Protein AF-A0A1H4Y3S4-F1 (afdb_monomer_lite)

pLDDT: mean 77.69, std 14.36, range [48.69, 91.88]

Secondary structure (DSSP, 8-state):
--HHHHHHTTSEEEEEE-TTSSS---S-BSSS-EEEEEE-SSEEEEEETTS-EEEEETTTEEEE-

Radius of gyration: 12.38 Å; chains: 1; bounding box: 37×27×24 Å

Structure (mmCIF, N/CA/C/O backbone):
data_AF-A0A1H4Y3S4-F1
#
_entry.id   AF-A0A1H4Y3S4-F1
#
loop_
_atom_site.group_PDB
_atom_site.id
_atom_site.type_symbol
_atom_site.label_atom_id
_atom_site.label_alt_id
_atom_site.label_comp_id
_atom_site.label_asym_id
_atom_site.label_entity_id
_atom_site.label_seq_id
_atom_site.pdbx_PDB_ins_code
_atom_site.Cartn_x
_atom_site.Cartn_y
_atom_site.Cartn_z
_atom_site.occupancy
_atom_site.B_iso_or_equiv
_atom_site.auth_seq_id
_atom_site.auth_comp_id
_atom_site.auth_asym_id
_atom_site.auth_atom_id
_atom_site.pdbx_PDB_model_num
ATOM 1 N N . MET A 1 1 ? -17.537 -17.337 0.828 1.00 48.69 1 MET A N 1
ATOM 2 C CA . MET A 1 1 ? -16.126 -17.035 1.158 1.00 48.69 1 MET A CA 1
ATOM 3 C C . MET A 1 1 ? -15.903 -15.514 1.215 1.00 48.69 1 MET A C 1
ATOM 5 O O . MET A 1 1 ? -14.964 -15.016 0.624 1.00 48.69 1 MET A O 1
ATOM 9 N N . GLU A 1 2 ? -16.734 -14.755 1.935 1.00 49.81 2 GLU A N 1
ATOM 10 C CA . GLU A 1 2 ? -16.626 -13.276 1.973 1.00 49.81 2 GLU A CA 1
ATOM 11 C C . GLU A 1 2 ? -15.747 -12.776 3.141 1.00 49.81 2 GLU A C 1
ATOM 13 O O . GLU A 1 2 ? -15.106 -11.733 3.069 1.00 49.81 2 GLU A O 1
ATOM 18 N N . LEU A 1 3 ? -15.657 -13.565 4.219 1.00 52.44 3 LEU A N 1
ATOM 19 C CA . LEU A 1 3 ? -14.957 -13.194 5.457 1.00 52.44 3 LEU A CA 1
ATOM 20 C C . LEU A 1 3 ? -13.428 -13.124 5.309 1.00 52.44 3 LEU A C 1
ATOM 22 O O . LEU A 1 3 ? -12.779 -12.344 5.999 1.00 52.44 3 LEU A O 1
ATOM 26 N N . LEU A 1 4 ? -12.844 -13.915 4.402 1.00 52.12 4 LEU A N 1
ATOM 27 C CA . LEU A 1 4 ? -11.390 -13.964 4.215 1.00 52.12 4 LEU A CA 1
ATOM 28 C C . LEU A 1 4 ? -10.868 -12.735 3.454 1.00 52.12 4 LEU A C 1
ATOM 30 O O . LEU A 1 4 ? -9.810 -12.209 3.788 1.00 52.12 4 LEU A O 1
ATOM 34 N N . ALA A 1 5 ? -11.633 -12.248 2.470 1.00 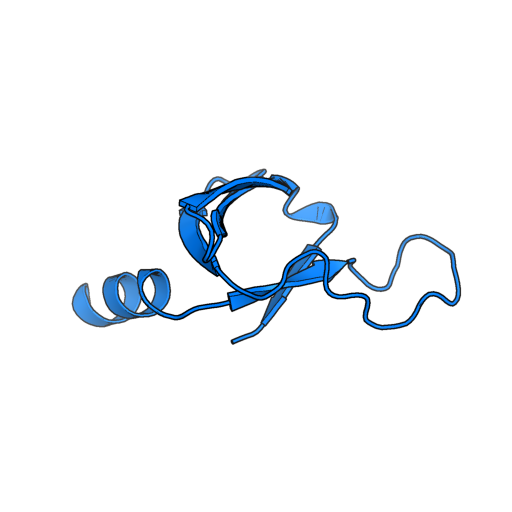52.97 5 ALA A N 1
ATOM 35 C CA . ALA A 1 5 ? -11.293 -11.041 1.723 1.00 52.97 5 ALA A CA 1
ATOM 36 C C . ALA A 1 5 ? -11.356 -9.799 2.625 1.00 52.97 5 ALA A C 1
ATOM 38 O O . ALA A 1 5 ? -10.424 -9.001 2.629 1.00 52.97 5 ALA A O 1
ATOM 39 N N . ALA A 1 6 ? -12.397 -9.679 3.457 1.00 55.62 6 ALA A N 1
ATOM 40 C CA . ALA A 1 6 ? -12.539 -8.575 4.407 1.00 55.62 6 ALA A CA 1
ATOM 41 C C . ALA A 1 6 ? -11.399 -8.523 5.443 1.00 55.62 6 ALA A C 1
ATOM 43 O O . ALA A 1 6 ? -10.917 -7.440 5.769 1.00 55.62 6 ALA A O 1
ATOM 44 N N . ALA A 1 7 ? -10.920 -9.678 5.916 1.00 58.66 7 ALA A N 1
ATOM 45 C CA . ALA A 1 7 ? -9.816 -9.746 6.873 1.00 58.66 7 ALA A CA 1
ATOM 46 C C . ALA A 1 7 ? -8.476 -9.263 6.283 1.00 58.66 7 ALA A C 1
ATOM 48 O O . ALA A 1 7 ? -7.659 -8.685 6.999 1.00 58.66 7 ALA A O 1
ATOM 49 N N . LEU A 1 8 ? -8.251 -9.447 4.976 1.00 57.88 8 LEU A N 1
ATOM 50 C CA . LEU A 1 8 ? -7.063 -8.925 4.287 1.00 57.88 8 LEU A CA 1
ATOM 51 C C . LEU A 1 8 ? -7.061 -7.388 4.227 1.00 57.88 8 LEU A C 1
ATOM 53 O O . LEU A 1 8 ? -6.001 -6.785 4.368 1.00 57.88 8 LEU A O 1
ATOM 57 N N . PHE A 1 9 ? -8.234 -6.750 4.135 1.00 61.78 9 PHE A N 1
ATOM 58 C CA . PHE A 1 9 ? -8.390 -5.287 4.216 1.00 61.78 9 PHE A CA 1
ATOM 59 C C . PHE A 1 9 ? -8.235 -4.716 5.636 1.00 61.78 9 PHE A C 1
ATOM 61 O O . PHE A 1 9 ? -8.378 -3.513 5.825 1.00 61.78 9 PHE A O 1
ATOM 68 N N . GLN A 1 10 ? -7.964 -5.543 6.648 1.00 70.69 10 GLN A N 1
ATOM 69 C CA . GLN A 1 10 ? -7.773 -5.099 8.035 1.00 70.69 10 GLN A CA 1
ATOM 70 C C . GLN A 1 10 ? -6.357 -5.346 8.561 1.00 70.69 10 GLN A C 1
ATOM 72 O O . GLN A 1 10 ? -6.046 -4.939 9.681 1.00 70.69 10 GLN A O 1
ATOM 77 N N . ARG A 1 11 ? -5.486 -5.993 7.778 1.00 79.94 11 ARG A N 1
ATOM 78 C CA . ARG A 1 11 ? -4.090 -6.200 8.171 1.00 79.94 11 ARG A CA 1
ATOM 79 C C . ARG A 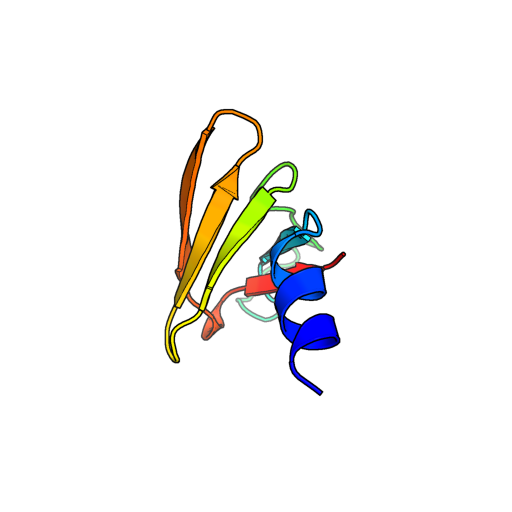1 11 ? -3.248 -5.012 7.714 1.00 79.94 11 ARG A C 1
ATOM 81 O O . ARG A 1 11 ? -3.405 -4.579 6.571 1.00 79.94 11 ARG A O 1
ATOM 88 N N . PRO A 1 12 ? -2.374 -4.478 8.582 1.00 83.81 12 PRO A N 1
ATOM 89 C CA . PRO A 1 12 ? -1.396 -3.504 8.140 1.00 83.81 12 PRO A CA 1
ATOM 90 C C . PRO A 1 12 ? -0.489 -4.163 7.102 1.00 83.81 12 PRO A C 1
ATOM 92 O O . PRO A 1 12 ? 0.002 -5.268 7.316 1.00 83.81 12 PRO A O 1
ATOM 95 N N . VAL A 1 13 ? -0.317 -3.490 5.971 1.00 87.56 13 VAL A N 1
ATOM 96 C CA . VAL A 1 13 ? 0.628 -3.845 4.918 1.00 87.56 13 VAL A CA 1
ATOM 97 C C . VAL A 1 13 ? 1.659 -2.741 4.804 1.00 87.56 13 VAL A C 1
ATOM 99 O O . VAL A 1 13 ? 1.312 -1.567 4.915 1.00 87.56 13 VAL A O 1
ATOM 102 N N . THR A 1 14 ? 2.904 -3.113 4.553 1.00 89.06 14 THR A N 1
ATOM 103 C CA . THR A 1 14 ? 3.962 -2.177 4.176 1.00 89.06 14 THR A CA 1
ATOM 104 C C . THR A 1 14 ? 4.054 -2.140 2.658 1.00 89.06 14 THR A C 1
ATOM 106 O O . THR A 1 14 ? 4.055 -3.193 2.007 1.00 89.06 14 THR A O 1
ATOM 109 N N . VAL A 1 15 ? 4.135 -0.940 2.092 1.00 87.88 15 VAL A N 1
ATOM 110 C CA . VAL A 1 15 ? 4.297 -0.743 0.647 1.00 87.88 15 VAL A CA 1
ATOM 111 C C . VAL A 1 15 ? 5.774 -0.607 0.306 1.00 87.88 15 VAL A C 1
ATOM 113 O O . VAL A 1 15 ? 6.502 0.143 0.950 1.00 87.88 15 VAL A O 1
ATOM 116 N N . TRP A 1 16 ? 6.217 -1.317 -0.725 1.00 87.69 16 TRP A N 1
ATOM 117 C CA 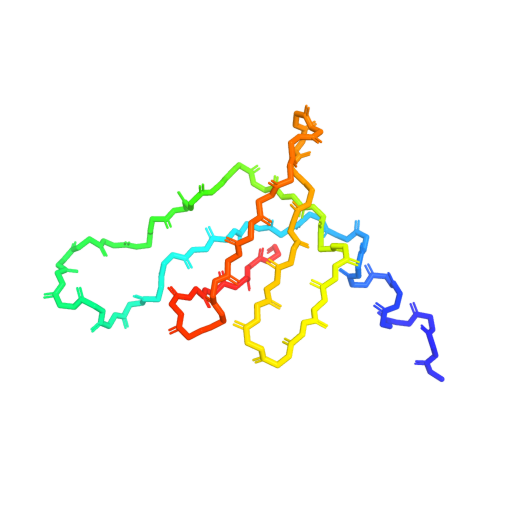. TRP A 1 16 ? 7.607 -1.351 -1.176 1.00 87.69 16 TRP A CA 1
ATOM 118 C C . TRP A 1 16 ? 7.688 -0.976 -2.648 1.00 87.69 16 TRP A C 1
ATOM 120 O O . TRP A 1 16 ? 6.792 -1.324 -3.411 1.00 87.69 16 TRP A O 1
ATOM 130 N N . LEU A 1 17 ? 8.753 -0.297 -3.071 1.00 84.81 17 LEU A N 1
ATOM 131 C CA . LEU A 1 17 ? 9.003 -0.085 -4.502 1.00 84.81 17 LEU A CA 1
ATOM 132 C C . LEU A 1 17 ? 9.342 -1.408 -5.195 1.00 84.81 17 LEU A C 1
ATOM 134 O O . LEU A 1 17 ? 10.096 -2.222 -4.660 1.00 84.81 17 LEU A O 1
ATOM 138 N N . HIS 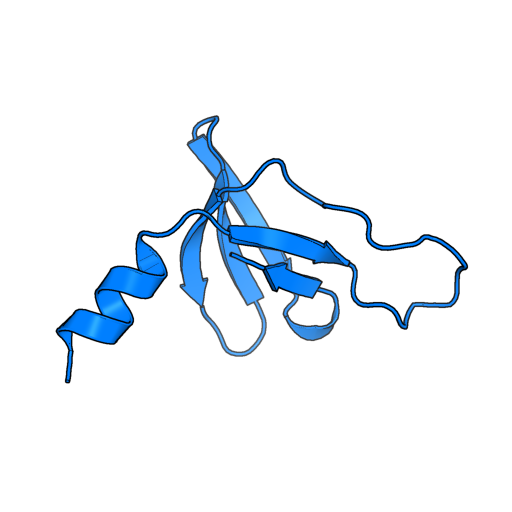A 1 18 ? 8.805 -1.607 -6.398 1.00 76.94 18 HIS A N 1
ATOM 139 C CA . HIS A 1 18 ? 9.105 -2.786 -7.201 1.00 76.94 18 HIS A CA 1
ATOM 140 C C . HIS A 1 18 ? 10.585 -2.800 -7.608 1.00 76.94 18 HIS A C 1
ATOM 142 O O . HIS A 1 18 ? 11.120 -1.804 -8.110 1.00 76.94 18 HIS A O 1
ATOM 148 N N . ARG A 1 19 ? 11.249 -3.948 -7.437 1.00 62.59 19 ARG A N 1
ATOM 149 C CA . ARG A 1 19 ? 12.619 -4.154 -7.924 1.00 62.59 19 ARG A CA 1
ATOM 150 C C . ARG A 1 19 ? 12.582 -4.275 -9.447 1.00 62.59 19 ARG A C 1
ATOM 152 O O . ARG A 1 19 ? 12.266 -5.328 -9.985 1.00 62.59 19 ARG A O 1
ATOM 159 N N . GLY A 1 20 ? 12.876 -3.185 -10.146 1.00 56.75 20 GLY A N 1
ATOM 160 C CA . GLY A 1 20 ? 12.842 -3.163 -11.612 1.00 56.75 20 GLY A CA 1
ATOM 161 C C . GLY A 1 20 ? 13.009 -1.783 -12.241 1.00 56.75 20 GLY A C 1
ATOM 162 O O . GLY A 1 20 ? 13.368 -1.692 -13.410 1.00 56.75 20 GLY A O 1
ATOM 163 N N . LEU A 1 21 ? 12.841 -0.704 -11.468 1.00 57.50 21 LEU A N 1
ATOM 164 C CA . LEU A 1 21 ? 13.111 0.670 -11.910 1.00 57.50 21 LEU A CA 1
ATOM 165 C C . LEU A 1 21 ? 14.603 1.040 -11.779 1.00 57.50 21 LEU A C 1
ATOM 167 O O . LEU A 1 21 ? 14.961 2.034 -11.159 1.00 57.50 21 LEU A O 1
ATOM 171 N N . GLY A 1 22 ? 15.462 0.214 -12.384 1.00 50.31 22 GLY A N 1
ATOM 172 C CA . GLY A 1 22 ? 16.798 0.596 -12.861 1.00 50.31 22 GLY A CA 1
ATOM 173 C C . GLY A 1 22 ? 17.943 0.714 -11.855 1.00 50.31 22 GLY A C 1
ATOM 174 O O . GLY A 1 22 ? 19.085 0.546 -12.270 1.00 50.31 22 GLY A O 1
ATOM 175 N N . ASP A 1 23 ? 17.692 0.937 -10.570 1.00 53.28 23 ASP A N 1
ATOM 176 C CA . ASP A 1 23 ? 18.776 1.235 -9.631 1.00 53.28 23 ASP A CA 1
ATOM 177 C C . ASP A 1 23 ? 18.857 0.257 -8.462 1.00 53.28 23 ASP A C 1
ATOM 179 O O . ASP A 1 23 ? 17.855 -0.245 -7.960 1.00 53.28 23 ASP A O 1
ATOM 183 N N . ASN A 1 24 ? 20.090 0.029 -8.000 1.00 54.28 24 ASN A N 1
ATOM 184 C CA . ASN A 1 24 ? 20.507 -0.788 -6.850 1.00 54.28 24 ASN A CA 1
ATOM 185 C C . ASN A 1 24 ? 19.916 -0.347 -5.492 1.00 54.28 24 ASN A C 1
ATOM 187 O O . ASN A 1 24 ? 20.437 -0.696 -4.429 1.00 54.28 24 ASN A O 1
ATOM 191 N N . TYR A 1 25 ? 18.844 0.433 -5.500 1.00 53.81 25 TYR A N 1
ATOM 192 C CA . TYR A 1 25 ? 18.045 0.699 -4.328 1.00 53.81 25 TYR A CA 1
ATOM 193 C C . TYR A 1 25 ? 17.299 -0.589 -3.989 1.00 53.81 25 TYR A C 1
ATOM 195 O O . TYR A 1 25 ? 16.416 -1.033 -4.719 1.00 53.81 25 TYR A O 1
ATOM 203 N N . GLY A 1 26 ? 17.754 -1.242 -2.916 1.00 56.34 26 GLY A N 1
ATOM 204 C CA . GLY A 1 26 ? 17.156 -2.461 -2.381 1.00 56.34 26 GLY A CA 1
ATOM 205 C C . GLY A 1 26 ? 15.685 -2.272 -2.015 1.00 56.34 26 GLY A C 1
ATOM 206 O O . GLY A 1 26 ? 15.068 -1.263 -2.329 1.00 56.34 26 GLY A O 1
ATOM 207 N N . ASP A 1 27 ? 15.107 -3.252 -1.330 1.00 67.69 27 ASP A N 1
ATOM 208 C CA . ASP A 1 27 ? 13.746 -3.125 -0.813 1.00 67.69 27 ASP A CA 1
ATOM 209 C C . ASP A 1 27 ? 13.632 -1.828 0.023 1.00 67.69 27 ASP A C 1
ATOM 211 O O . ASP A 1 27 ? 14.142 -1.759 1.140 1.00 67.69 27 ASP A O 1
ATOM 215 N N . ILE A 1 28 ? 13.014 -0.778 -0.535 1.00 75.56 28 ILE A N 1
ATOM 216 C CA . ILE A 1 28 ? 12.742 0.477 0.171 1.00 75.56 28 ILE A CA 1
ATOM 217 C C . ILE A 1 28 ? 11.269 0.470 0.560 1.00 75.56 28 ILE A C 1
ATOM 219 O O . ILE A 1 28 ? 10.411 0.489 -0.333 1.00 75.56 28 ILE A O 1
ATOM 223 N N . PRO A 1 29 ? 10.960 0.472 1.866 1.00 82.56 29 PRO A N 1
ATOM 224 C CA . PRO A 1 29 ? 9.602 0.693 2.315 1.00 82.56 29 PRO A CA 1
ATOM 225 C C . PRO A 1 29 ? 9.234 2.160 2.055 1.00 82.56 29 PRO A C 1
ATOM 227 O O . PRO A 1 29 ? 9.950 3.080 2.455 1.00 82.56 29 PRO A O 1
ATOM 230 N N . LEU A 1 30 ? 8.120 2.377 1.361 1.00 80.44 30 LEU A N 1
ATOM 231 C CA . LEU A 1 30 ? 7.562 3.699 1.069 1.00 80.44 30 LEU A CA 1
ATOM 232 C C . LEU A 1 30 ? 6.733 4.256 2.229 1.00 80.44 30 LEU A C 1
ATOM 234 O O . LEU A 1 30 ? 6.474 5.457 2.281 1.00 80.44 30 LEU A O 1
ATOM 238 N N . ASP A 1 31 ? 6.309 3.393 3.148 1.00 79.62 31 ASP A N 1
ATOM 239 C CA . ASP A 1 31 ? 5.548 3.758 4.333 1.00 79.62 31 ASP A CA 1
ATOM 240 C C . ASP A 1 31 ? 5.968 2.933 5.559 1.00 79.62 31 ASP A C 1
ATOM 242 O O . ASP A 1 31 ? 6.813 2.039 5.498 1.00 79.62 31 ASP A O 1
ATOM 246 N N . LYS A 1 32 ? 5.390 3.277 6.713 1.00 81.12 32 LYS A N 1
ATOM 247 C CA . LYS A 1 32 ? 5.591 2.568 7.987 1.00 81.12 32 LYS A CA 1
ATOM 248 C C . LYS A 1 32 ? 4.535 1.480 8.222 1.00 81.12 32 LYS A C 1
ATOM 250 O O . LYS A 1 32 ? 4.330 1.074 9.364 1.00 81.12 32 LYS A O 1
ATOM 255 N N . GLY A 1 33 ? 3.846 1.049 7.170 1.00 82.38 33 GLY A N 1
ATOM 256 C CA . GLY A 1 33 ? 2.674 0.196 7.257 1.00 82.38 33 GLY A CA 1
ATOM 257 C C . GLY A 1 33 ? 1.361 0.984 7.317 1.00 82.38 33 GLY A C 1
ATOM 258 O O . GLY A 1 33 ? 1.270 2.068 7.904 1.00 82.38 33 GLY A O 1
ATOM 259 N N . GLY A 1 34 ? 0.315 0.417 6.724 1.00 88.50 34 GLY A N 1
ATOM 260 C CA . GLY A 1 34 ? -1.023 0.996 6.704 1.00 88.50 34 GLY A CA 1
ATOM 261 C C . GLY A 1 34 ? -2.097 0.001 6.279 1.00 88.50 34 GLY A C 1
ATOM 262 O O . GLY A 1 34 ? -1.817 -1.127 5.889 1.00 88.50 34 GLY A O 1
ATOM 263 N N . ILE A 1 35 ? -3.356 0.412 6.378 1.00 90.00 35 ILE A N 1
ATOM 264 C CA . ILE A 1 35 ? -4.505 -0.427 6.034 1.00 90.00 35 ILE A CA 1
ATOM 265 C C . ILE A 1 35 ? -4.930 -0.139 4.598 1.00 90.00 35 ILE A C 1
ATOM 267 O O . ILE A 1 35 ? -5.169 1.018 4.244 1.00 90.00 35 ILE A O 1
ATOM 271 N N . ILE A 1 36 ? -5.074 -1.184 3.781 1.00 89.00 36 ILE A N 1
ATOM 272 C CA . ILE A 1 36 ? -5.672 -1.048 2.451 1.00 89.00 36 ILE A CA 1
ATOM 273 C C . ILE A 1 36 ? -7.142 -0.661 2.620 1.00 89.00 36 ILE A C 1
ATOM 275 O O . ILE A 1 36 ? -7.937 -1.426 3.156 1.00 89.00 36 ILE A O 1
ATOM 279 N N . GLU A 1 37 ? -7.518 0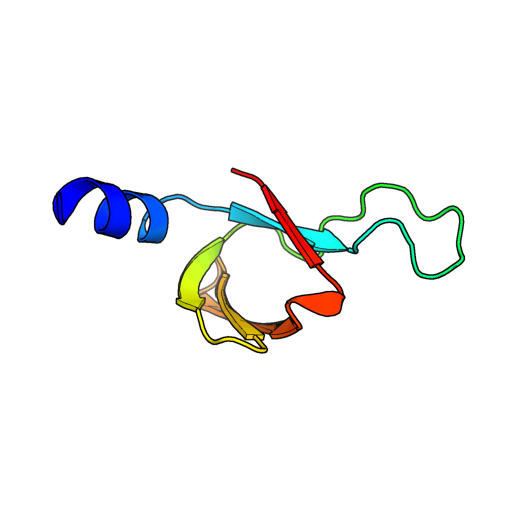.517 2.130 1.00 89.12 37 GLU A N 1
ATOM 280 C CA . GLU A 1 37 ? -8.919 0.954 2.124 1.00 89.12 37 GLU A CA 1
ATOM 281 C C . GLU A 1 37 ? -9.610 0.675 0.793 1.00 89.12 37 GLU A C 1
ATOM 283 O O . GLU A 1 37 ? -10.826 0.504 0.748 1.00 89.12 37 GLU A O 1
ATOM 288 N N . GLN A 1 38 ? -8.855 0.700 -0.305 1.00 89.00 38 GLN A N 1
ATOM 289 C CA . GLN A 1 38 ? -9.406 0.554 -1.646 1.00 89.00 38 GLN A CA 1
ATOM 290 C C . GLN A 1 38 ? -8.353 0.004 -2.601 1.00 89.00 38 GLN A C 1
ATOM 292 O O . GLN A 1 38 ? -7.223 0.488 -2.630 1.00 89.00 38 GLN A O 1
ATOM 297 N N . ILE A 1 39 ? -8.755 -0.958 -3.430 1.00 88.00 39 ILE A N 1
ATOM 298 C CA . ILE A 1 39 ? -7.956 -1.472 -4.543 1.00 88.00 39 ILE A CA 1
ATOM 299 C C . ILE A 1 39 ? -8.727 -1.198 -5.831 1.00 88.00 39 ILE A C 1
ATOM 301 O O . ILE A 1 39 ? -9.897 -1.556 -5.953 1.00 88.00 39 ILE A O 1
ATOM 305 N N . THR A 1 40 ? -8.061 -0.572 -6.792 1.00 88.00 40 THR A N 1
ATOM 306 C CA . THR A 1 40 ? -8.522 -0.445 -8.176 1.00 88.00 40 THR A CA 1
ATOM 307 C C . THR A 1 40 ? -7.559 -1.206 -9.098 1.00 88.00 40 THR A C 1
ATOM 309 O O . THR A 1 40 ? -6.500 -1.661 -8.650 1.00 88.00 40 THR A O 1
ATOM 312 N N . PRO A 1 41 ? -7.882 -1.372 -10.392 1.00 88.56 41 PRO A N 1
ATOM 313 C CA . PRO A 1 41 ? -6.951 -1.984 -11.336 1.00 88.56 41 PRO A CA 1
ATOM 314 C C . PRO A 1 41 ? -5.606 -1.250 -11.436 1.00 88.56 41 PRO A C 1
ATOM 316 O O . PRO A 1 41 ? -4.594 -1.904 -11.644 1.00 88.56 41 PRO A O 1
ATOM 319 N N . VAL A 1 42 ? -5.588 0.073 -11.235 1.00 90.50 42 VAL A N 1
ATOM 320 C CA . VAL A 1 42 ? -4.403 0.925 -11.457 1.00 90.50 42 VAL A CA 1
ATOM 321 C C . VAL A 1 42 ? -3.734 1.402 -10.168 1.00 90.50 42 VAL A C 1
ATOM 323 O O . VAL A 1 42 ? -2.542 1.692 -10.152 1.00 90.50 42 VAL A O 1
ATOM 326 N N . SER A 1 43 ? -4.478 1.491 -9.067 1.00 90.75 43 SER A N 1
ATOM 327 C CA . SER A 1 43 ? -3.975 2.080 -7.827 1.00 90.75 43 SER A CA 1
ATOM 328 C C . SER A 1 43 ? -4.540 1.427 -6.575 1.00 90.75 43 SER A C 1
ATOM 330 O O . SER A 1 43 ? -5.613 0.819 -6.587 1.00 90.75 43 SER A O 1
ATOM 332 N N . VAL A 1 44 ? -3.820 1.596 -5.471 1.00 89.69 44 VAL A N 1
ATOM 333 C CA . VAL A 1 44 ? -4.254 1.203 -4.130 1.00 89.69 44 VAL A CA 1
ATOM 334 C C . VAL A 1 44 ? -4.229 2.427 -3.228 1.00 89.69 44 VAL A C 1
ATOM 336 O O . VAL A 1 44 ? -3.253 3.180 -3.227 1.00 89.69 44 VAL A O 1
ATOM 339 N N . ARG A 1 45 ? -5.301 2.619 -2.454 1.00 91.88 45 ARG A N 1
ATOM 340 C CA . ARG A 1 45 ? -5.355 3.618 -1.384 1.00 91.88 45 ARG A CA 1
ATOM 341 C C . ARG A 1 45 ? -5.054 2.952 -0.050 1.00 91.88 45 ARG A C 1
ATOM 343 O O . ARG A 1 45 ? -5.784 2.052 0.374 1.00 91.88 45 ARG A O 1
ATOM 350 N N . ILE A 1 46 ? -4.020 3.447 0.615 1.00 90.50 46 ILE A N 1
ATOM 351 C CA . ILE A 1 46 ? -3.603 3.034 1.954 1.00 90.50 46 ILE A CA 1
ATOM 352 C C . ILE A 1 46 ? -3.946 4.155 2.932 1.00 90.50 46 ILE A C 1
ATOM 354 O O . ILE A 1 46 ? -3.691 5.330 2.660 1.00 90.50 46 ILE A O 1
ATOM 358 N N . ARG A 1 47 ? -4.506 3.790 4.084 1.00 91.38 47 ARG A N 1
ATOM 359 C CA . ARG A 1 47 ? -4.572 4.658 5.261 1.00 91.38 47 ARG A CA 1
ATOM 360 C C . ARG A 1 47 ? -3.403 4.330 6.181 1.00 91.38 47 ARG A C 1
ATOM 362 O O . ARG A 1 47 ? -3.353 3.243 6.759 1.00 91.38 47 ARG A O 1
ATOM 369 N N . CYS A 1 48 ? -2.483 5.274 6.306 1.00 87.38 48 CYS A N 1
ATOM 370 C CA . CYS A 1 48 ? -1.311 5.183 7.165 1.00 87.38 48 CYS A CA 1
ATOM 371 C C . CYS A 1 48 ? -1.699 5.229 8.651 1.00 87.38 48 CYS A C 1
ATOM 373 O O . CYS A 1 48 ? -2.804 5.642 9.017 1.00 87.38 48 CYS A O 1
ATOM 375 N N . ILE A 1 49 ? -0.768 4.827 9.521 1.00 84.69 49 ILE A N 1
ATOM 376 C CA . ILE A 1 49 ? -0.959 4.817 10.984 1.00 84.69 49 ILE A CA 1
ATOM 377 C C . ILE A 1 49 ? -1.260 6.220 11.539 1.00 84.69 49 ILE A C 1
ATOM 379 O O . ILE A 1 49 ? -2.0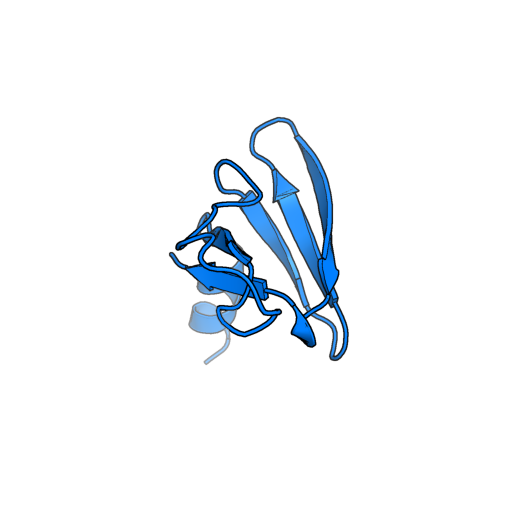43 6.352 12.475 1.00 84.69 49 ILE A O 1
ATOM 383 N N . ASP A 1 50 ? -0.688 7.268 10.943 1.00 85.75 50 ASP A N 1
ATOM 384 C CA . ASP A 1 50 ? -0.944 8.669 11.310 1.00 85.75 50 ASP A CA 1
ATOM 385 C C . ASP A 1 50 ? -2.300 9.207 10.806 1.00 85.75 50 ASP A C 1
ATOM 387 O O . ASP A 1 50 ? -2.633 10.370 11.025 1.00 85.75 50 ASP A O 1
ATOM 391 N N . GLY A 1 51 ? -3.092 8.367 10.132 1.00 85.94 51 GLY A N 1
ATOM 392 C CA . GLY A 1 51 ? -4.385 8.722 9.552 1.00 85.94 51 GLY A CA 1
ATOM 393 C C . GLY A 1 51 ? -4.301 9.378 8.172 1.00 85.94 51 GLY A C 1
ATOM 394 O O . GLY A 1 51 ? -5.348 9.599 7.554 1.00 85.94 51 GLY A O 1
ATOM 395 N N . SER A 1 52 ? -3.098 9.657 7.657 1.00 89.44 52 SER A N 1
ATOM 396 C CA . SER A 1 52 ? -2.920 10.146 6.291 1.00 89.44 52 SER A CA 1
ATOM 397 C C . SER A 1 52 ? -3.327 9.085 5.266 1.00 89.44 52 SER A C 1
ATOM 399 O O . SER A 1 52 ? -3.347 7.882 5.539 1.00 89.44 52 SER A O 1
ATOM 401 N N . LYS A 1 53 ? -3.708 9.540 4.070 1.00 91.31 53 LYS A N 1
ATOM 402 C CA . LYS A 1 53 ? -4.119 8.669 2.966 1.00 91.31 53 LYS A CA 1
ATOM 403 C C . LYS A 1 53 ? -3.126 8.808 1.830 1.00 91.31 53 LYS A C 1
ATOM 405 O O . LYS A 1 53 ? -2.943 9.908 1.312 1.00 91.31 53 LYS A O 1
ATOM 410 N N . MET A 1 54 ? -2.528 7.693 1.434 1.00 90.38 54 MET A N 1
ATOM 411 C CA . MET A 1 54 ? -1.568 7.631 0.339 1.00 90.38 54 MET A CA 1
ATOM 412 C C . MET A 1 54 ? -2.117 6.779 -0.802 1.00 90.38 54 MET A C 1
ATOM 414 O O . MET A 1 54 ? -2.865 5.821 -0.586 1.00 90.38 54 MET A O 1
ATOM 418 N N . TYR A 1 55 ? -1.763 7.164 -2.026 1.00 91.12 55 TYR A N 1
ATOM 419 C CA . TYR A 1 55 ? -2.142 6.466 -3.248 1.00 91.12 55 TYR A CA 1
ATOM 420 C C . TYR A 1 55 ? -0.888 5.931 -3.920 1.00 91.12 55 TYR A C 1
ATOM 422 O O . TYR A 1 55 ? 0.039 6.691 -4.194 1.00 91.12 55 TYR A O 1
ATOM 430 N N . TYR A 1 56 ? -0.891 4.638 -4.222 1.00 88.12 56 TYR A N 1
ATOM 431 C CA . TYR A 1 56 ? 0.222 3.974 -4.885 1.00 88.12 56 TYR A CA 1
ATOM 432 C C . TYR A 1 56 ? -0.227 3.386 -6.216 1.00 88.12 56 TYR A C 1
ATOM 434 O O . TYR A 1 56 ? -1.291 2.769 -6.292 1.00 88.12 56 TYR A O 1
ATOM 442 N N . SER A 1 57 ? 0.588 3.575 -7.257 1.00 89.19 57 SER A N 1
ATOM 443 C CA . SER A 1 57 ? 0.398 2.897 -8.542 1.00 89.19 57 SER A CA 1
ATOM 444 C C . SER A 1 57 ? 0.757 1.425 -8.399 1.00 89.19 57 SER A C 1
ATOM 446 O O . SER A 1 57 ? 1.847 1.113 -7.916 1.00 89.19 57 SER A O 1
ATOM 448 N N . ARG A 1 58 ? -0.129 0.528 -8.840 1.00 86.56 58 ARG A N 1
ATOM 449 C CA . ARG A 1 58 ? 0.093 -0.924 -8.742 1.00 86.56 58 ARG A CA 1
ATOM 450 C C . ARG A 1 58 ? 1.276 -1.413 -9.567 1.00 86.56 58 ARG A C 1
ATOM 452 O O . ARG A 1 58 ? 1.870 -2.415 -9.194 1.00 86.56 58 ARG A O 1
ATOM 459 N N . ASP A 1 59 ? 1.626 -0.698 -10.628 1.00 85.94 59 ASP A N 1
ATOM 460 C CA . ASP A 1 59 ? 2.733 -1.072 -11.512 1.00 85.94 59 ASP A CA 1
ATOM 461 C C . ASP A 1 59 ? 4.108 -0.825 -10.873 1.00 85.94 59 ASP A C 1
ATOM 463 O O . ASP A 1 59 ? 5.107 -1.396 -11.298 1.00 85.94 59 ASP A O 1
ATOM 467 N N . ASN A 1 60 ? 4.161 0.014 -9.832 1.00 82.94 60 ASN A N 1
ATOM 468 C CA . ASN A 1 60 ? 5.414 0.491 -9.248 1.00 82.94 60 ASN A CA 1
ATOM 469 C C . ASN A 1 60 ? 5.680 -0.055 -7.842 1.00 82.94 60 ASN A C 1
ATOM 471 O O . ASN A 1 60 ? 6.743 0.230 -7.287 1.00 82.94 60 ASN A O 1
ATOM 475 N N . VAL A 1 61 ? 4.732 -0.783 -7.237 1.00 84.62 61 VAL A N 1
ATOM 476 C CA . VAL A 1 61 ? 4.827 -1.180 -5.827 1.00 84.62 61 VAL A CA 1
ATOM 477 C C . VAL A 1 61 ? 4.436 -2.629 -5.560 1.00 84.62 61 VAL A C 1
ATOM 479 O O . VAL A 1 61 ? 3.614 -3.223 -6.253 1.00 84.62 61 VAL A O 1
ATOM 482 N N . GLU A 1 62 ? 4.982 -3.168 -4.476 1.00 87.00 62 GLU A N 1
ATOM 483 C CA . GLU A 1 62 ? 4.601 -4.438 -3.870 1.00 87.00 62 GLU A CA 1
ATOM 484 C C . GLU A 1 62 ? 4.025 -4.206 -2.469 1.00 87.00 62 GLU A C 1
ATOM 486 O O . GLU A 1 62 ? 4.510 -3.364 -1.714 1.00 87.00 62 GLU A O 1
ATOM 491 N N . PHE A 1 63 ? 3.010 -4.988 -2.094 1.00 85.38 63 PHE A N 1
ATOM 492 C CA . PHE A 1 63 ? 2.409 -4.957 -0.758 1.00 85.38 63 PHE A CA 1
ATOM 493 C C . PHE A 1 63 ? 2.855 -6.191 0.023 1.00 85.38 63 PHE A C 1
ATOM 495 O O . PHE A 1 63 ? 2.684 -7.315 -0.453 1.00 85.38 63 PHE A O 1
ATOM 502 N N . ARG A 1 64 ? 3.415 -5.993 1.220 1.00 85.81 64 ARG A N 1
ATOM 503 C CA . ARG A 1 64 ? 3.886 -7.073 2.104 1.00 85.81 64 ARG A CA 1
ATOM 504 C C . ARG A 1 64 ? 3.174 -6.971 3.459 1.00 85.81 64 ARG A C 1
ATOM 506 O O . ARG A 1 64 ? 2.967 -5.861 3.940 1.00 85.81 64 ARG A O 1
ATOM 513 N N . VAL A 1 65 ? 2.770 -8.108 4.034 1.00 80.56 65 VAL A N 1
ATOM 514 C CA . VAL A 1 65 ? 2.102 -8.226 5.354 1.00 80.56 65 VAL A CA 1
ATOM 515 C C . VAL A 1 65 ? 3.126 -8.540 6.434 1.00 80.56 65 VAL A C 1
ATOM 517 O O . VAL A 1 65 ? 4.029 -9.351 6.132 1.00 80.56 65 VAL A O 1
#

Sequence (65 aa):
MELLAAALFQRPVTVWLHRGLGDNYGDIPLDKGGIIEQITPVSVRIRCIDGSKMYYSRDNVEFRV

Foldseek 3Di:
DVVVVVVQQVDWKFKWWDPPPPDPPPTDTPAPTFGFPDDDPFWTWTQHPVRDIDIDGPVTIDIGD